Protein AF-A0A2V5P2U4-F1 (afdb_monomer_lite)

Structure (mmCIF, N/CA/C/O backbone):
data_AF-A0A2V5P2U4-F1
#
_entry.id   AF-A0A2V5P2U4-F1
#
loop_
_atom_site.group_PDB
_atom_site.id
_atom_site.type_symbol
_atom_site.label_atom_id
_atom_site.label_alt_id
_atom_site.label_comp_id
_atom_site.label_asym_id
_atom_site.label_entity_id
_atom_site.label_seq_id
_atom_site.pdbx_PDB_ins_code
_atom_site.Cartn_x
_atom_site.Cartn_y
_atom_site.Cartn_z
_atom_site.occupancy
_atom_site.B_iso_or_equiv
_atom_site.auth_seq_id
_atom_site.auth_comp_id
_atom_site.auth_asym_id
_atom_site.auth_atom_id
_atom_site.pdbx_PDB_model_num
ATOM 1 N N . MET A 1 1 ? -14.814 0.689 -8.089 1.00 57.50 1 MET A N 1
ATOM 2 C CA . MET A 1 1 ? -13.906 0.628 -6.920 1.00 57.50 1 MET A CA 1
ATOM 3 C C . MET A 1 1 ? -14.069 1.756 -5.898 1.00 57.50 1 MET A C 1
ATOM 5 O O . MET A 1 1 ? -13.707 1.542 -4.751 1.00 57.50 1 MET A O 1
ATOM 9 N N . LEU A 1 2 ? -14.673 2.901 -6.256 1.00 59.19 2 LEU A N 1
ATOM 10 C CA . LEU A 1 2 ? -15.010 3.985 -5.311 1.00 59.19 2 LEU A CA 1
ATOM 11 C C . LEU A 1 2 ? -15.763 3.524 -4.048 1.00 59.19 2 LEU A C 1
ATOM 13 O O . LEU A 1 2 ? -15.646 4.162 -3.010 1.00 59.19 2 LEU A O 1
ATOM 17 N N . HIS A 1 3 ? -16.524 2.426 -4.118 1.00 73.00 3 HIS A N 1
ATOM 18 C CA . HIS A 1 3 ? -17.201 1.869 -2.945 1.00 73.00 3 HIS A CA 1
ATOM 19 C C . HIS A 1 3 ? -16.243 1.209 -1.945 1.00 73.00 3 HIS A C 1
ATOM 21 O O . HIS A 1 3 ? -16.436 1.372 -0.746 1.00 73.00 3 HIS A O 1
ATOM 27 N N . LEU A 1 4 ? -15.203 0.506 -2.411 1.00 81.88 4 LEU A N 1
ATOM 28 C CA . LEU A 1 4 ? -14.283 -0.207 -1.522 1.00 81.88 4 LEU A CA 1
ATOM 29 C C . LEU A 1 4 ? -13.311 0.763 -0.846 1.00 81.88 4 LEU A C 1
ATOM 31 O O . LEU A 1 4 ? -13.172 0.707 0.367 1.00 81.88 4 LEU A O 1
ATOM 35 N N . SER A 1 5 ? -12.747 1.727 -1.581 1.00 82.69 5 SER A N 1
ATOM 36 C CA . SER A 1 5 ? -11.882 2.762 -0.989 1.00 82.69 5 SER A CA 1
ATOM 37 C C . SER A 1 5 ? -12.606 3.667 0.017 1.00 82.69 5 SER A C 1
ATOM 39 O O . SER A 1 5 ? -11.983 4.264 0.885 1.00 82.69 5 SER A O 1
ATOM 41 N N . ARG A 1 6 ? -13.938 3.776 -0.070 1.00 85.75 6 ARG A N 1
ATOM 42 C CA . ARG A 1 6 ? -14.760 4.527 0.896 1.00 85.75 6 ARG A CA 1
ATOM 43 C C . ARG A 1 6 ? -15.310 3.670 2.033 1.00 85.75 6 ARG A C 1
ATOM 45 O O . ARG A 1 6 ? -15.830 4.236 2.996 1.00 85.75 6 ARG A O 1
ATOM 52 N N . SER A 1 7 ? -15.223 2.347 1.911 1.00 91.25 7 SER A N 1
ATOM 53 C CA . SER A 1 7 ? -15.756 1.406 2.891 1.00 91.25 7 SER A CA 1
ATOM 54 C C . SER A 1 7 ? -15.015 1.511 4.222 1.00 91.25 7 SER A C 1
ATOM 56 O O . SER A 1 7 ? -13.823 1.818 4.261 1.00 91.25 7 SER A O 1
ATOM 58 N N . GLN A 1 8 ? -15.722 1.234 5.317 1.00 94.38 8 GLN A N 1
ATOM 59 C CA . GLN A 1 8 ? -15.115 1.269 6.645 1.00 94.38 8 GLN A CA 1
ATOM 60 C C . GLN A 1 8 ? -14.018 0.207 6.789 1.00 94.38 8 GLN A C 1
ATOM 62 O O . GLN A 1 8 ? -12.958 0.502 7.323 1.00 94.38 8 GLN A O 1
ATOM 67 N N . ILE A 1 9 ? -14.228 -0.980 6.210 1.00 92.44 9 ILE A N 1
ATOM 68 C CA . ILE A 1 9 ? -13.247 -2.071 6.240 1.00 92.44 9 ILE A CA 1
ATOM 69 C C . ILE A 1 9 ? -11.910 -1.674 5.607 1.00 92.44 9 ILE A C 1
ATOM 71 O O . ILE A 1 9 ? -10.859 -1.970 6.168 1.00 92.44 9 ILE A O 1
ATOM 75 N N . PHE A 1 10 ? -11.930 -0.960 4.476 1.00 91.88 10 PHE A N 1
ATOM 76 C CA . PHE A 1 10 ? -10.693 -0.479 3.868 1.00 91.88 10 PHE A CA 1
ATOM 77 C C . PHE A 1 10 ? -10.024 0.587 4.734 1.00 91.88 10 PHE A C 1
ATOM 79 O O . PHE A 1 10 ? -8.829 0.491 4.967 1.00 91.88 10 PHE A O 1
ATOM 86 N N . LYS A 1 11 ? -10.780 1.562 5.249 1.00 93.62 11 LYS A N 1
ATOM 87 C CA . LYS A 1 11 ? -10.232 2.636 6.095 1.00 93.62 11 LYS A CA 1
ATOM 88 C C . LYS A 1 11 ? -9.614 2.110 7.388 1.00 93.62 11 LYS A C 1
ATOM 90 O O . LYS A 1 11 ? -8.576 2.596 7.822 1.00 93.62 11 LYS A O 1
ATOM 95 N N . ASP A 1 12 ? -10.247 1.116 8.005 1.00 96.62 12 ASP A N 1
ATOM 96 C CA . ASP A 1 12 ? -9.715 0.483 9.209 1.00 96.62 12 ASP A CA 1
ATOM 97 C C . ASP A 1 12 ? -8.418 -0.270 8.902 1.00 96.62 12 ASP A C 1
ATOM 99 O O . ASP A 1 12 ? -7.459 -0.169 9.666 1.00 96.62 12 ASP A O 1
ATOM 103 N N . TYR A 1 13 ? -8.362 -0.968 7.764 1.00 94.88 13 TYR A N 1
ATOM 104 C CA . TYR A 1 13 ? -7.155 -1.661 7.321 1.00 94.88 13 TYR A CA 1
ATOM 105 C C . TYR A 1 13 ? -6.034 -0.693 6.921 1.00 94.88 13 TYR A C 1
ATOM 107 O O . TYR A 1 13 ? -4.892 -0.889 7.320 1.00 94.88 13 TYR A O 1
ATOM 115 N N . GLU A 1 14 ? -6.352 0.375 6.186 1.00 93.94 14 GLU A N 1
ATOM 116 C CA . GLU A 1 14 ? -5.427 1.457 5.831 1.00 93.94 14 GLU A CA 1
ATOM 117 C C . GLU A 1 14 ? -4.810 2.077 7.086 1.00 93.94 14 GLU A C 1
ATOM 119 O O . GLU A 1 14 ? -3.587 2.215 7.160 1.00 93.94 14 GLU A O 1
ATOM 124 N N . ARG A 1 15 ? -5.632 2.389 8.097 1.00 93.38 15 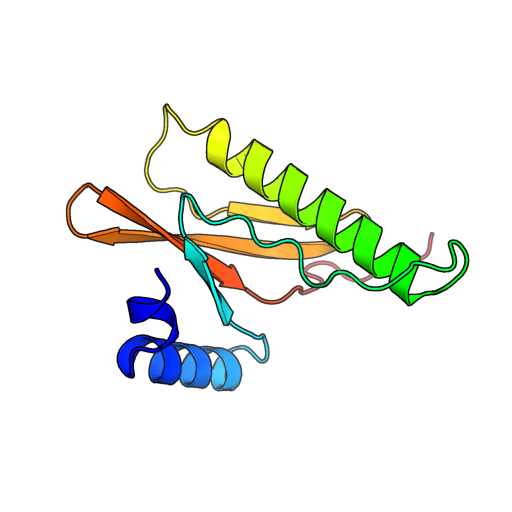ARG A N 1
ATOM 125 C CA . ARG A 1 15 ? -5.158 2.907 9.384 1.00 93.38 15 ARG A CA 1
ATOM 126 C C . ARG A 1 15 ? -4.253 1.902 10.089 1.00 93.38 15 ARG A C 1
ATOM 128 O O . ARG A 1 15 ? -3.131 2.255 10.429 1.00 93.38 15 ARG A O 1
ATOM 135 N N . ALA A 1 16 ? -4.704 0.659 10.264 1.00 96.94 16 ALA A N 1
ATOM 136 C CA . ALA A 1 16 ? -3.930 -0.369 10.960 1.00 96.94 16 ALA A CA 1
ATOM 137 C C . ALA A 1 16 ? -2.587 -0.654 10.267 1.00 96.94 16 ALA A C 1
ATOM 139 O O . ALA A 1 16 ? -1.556 -0.765 10.925 1.00 96.94 16 ALA A O 1
ATOM 140 N N . PHE A 1 17 ? -2.582 -0.725 8.934 1.00 93.81 17 PHE A N 1
ATOM 141 C CA . PHE A 1 17 ? -1.363 -0.880 8.148 1.00 93.81 17 PHE A CA 1
ATOM 142 C C . PHE A 1 17 ? -0.434 0.323 8.326 1.00 93.81 17 PHE A C 1
ATOM 144 O O .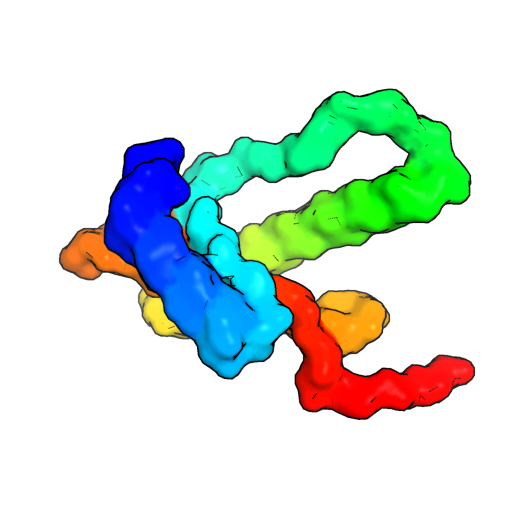 PHE A 1 17 ? 0.753 0.143 8.581 1.00 93.81 17 PHE A O 1
ATOM 151 N N . SER A 1 18 ? -0.968 1.542 8.232 1.00 91.38 18 SER A N 1
ATOM 152 C CA . SER A 1 18 ? -0.170 2.765 8.361 1.00 91.38 18 SER A CA 1
ATOM 153 C C . SER A 1 18 ? 0.439 2.902 9.755 1.00 91.38 18 SER A C 1
ATOM 155 O O . SER A 1 18 ? 1.607 3.259 9.875 1.00 91.38 18 SER A O 1
ATOM 157 N N . GLU A 1 19 ? -0.313 2.567 10.802 1.00 95.12 19 GLU A N 1
ATOM 158 C CA . GLU A 1 19 ? 0.167 2.565 12.187 1.00 95.12 19 GLU A CA 1
ATOM 159 C C . GLU A 1 19 ? 1.239 1.492 12.427 1.00 95.12 19 GLU A C 1
ATOM 161 O O . GLU A 1 19 ? 2.217 1.751 13.126 1.00 95.12 19 GLU A O 1
ATOM 166 N N . ALA A 1 20 ? 1.092 0.304 11.833 1.00 95.12 20 ALA A N 1
ATOM 167 C CA . ALA A 1 20 ? 2.023 -0.806 12.033 1.00 95.12 20 ALA A CA 1
ATOM 168 C C . ALA A 1 20 ? 3.305 -0.700 11.188 1.00 95.12 20 ALA A C 1
ATOM 170 O O . ALA A 1 20 ? 4.381 -1.079 11.646 1.00 95.12 20 ALA A O 1
ATOM 171 N N . VAL A 1 21 ? 3.192 -0.228 9.945 1.00 90.94 21 VAL A N 1
ATOM 172 C CA . VAL A 1 21 ? 4.276 -0.248 8.945 1.00 90.94 21 VAL A CA 1
ATOM 173 C C . VAL A 1 21 ? 4.904 1.136 8.758 1.00 90.94 21 VAL A C 1
ATOM 175 O O . VAL A 1 21 ? 6.033 1.241 8.284 1.00 90.94 21 VAL A O 1
ATOM 178 N N . GLY A 1 22 ? 4.201 2.211 9.127 1.00 88.25 22 GLY A N 1
ATOM 179 C CA . GLY A 1 22 ? 4.652 3.587 8.903 1.00 88.25 22 GLY A CA 1
ATOM 180 C C . GLY A 1 22 ? 4.592 4.024 7.436 1.00 88.25 22 GLY A C 1
ATOM 181 O O . GLY A 1 22 ? 5.190 5.034 7.071 1.00 88.25 22 GLY A O 1
ATOM 182 N N . LEU A 1 23 ? 3.891 3.268 6.585 1.00 87.44 23 LEU A N 1
ATOM 183 C CA . LEU A 1 23 ? 3.720 3.553 5.162 1.00 87.44 23 LEU A CA 1
ATOM 184 C C . LEU A 1 23 ? 2.233 3.709 4.831 1.00 87.44 23 LEU A C 1
ATOM 186 O O . LEU A 1 23 ? 1.422 2.955 5.365 1.00 87.44 23 LEU A O 1
ATOM 190 N N . PRO A 1 24 ? 1.863 4.623 3.917 1.00 85.50 24 PRO A N 1
ATOM 191 C CA . PRO A 1 24 ? 0.490 4.709 3.437 1.00 85.50 24 PRO A CA 1
ATOM 192 C C . PRO A 1 24 ? 0.093 3.435 2.682 1.00 85.50 24 PRO A C 1
ATOM 194 O O . PRO A 1 24 ? 0.942 2.737 2.120 1.00 85.50 24 PRO A O 1
ATOM 197 N N . LEU A 1 25 ? -1.208 3.167 2.620 1.00 88.25 25 LEU A N 1
ATOM 198 C CA . LEU A 1 25 ? -1.772 2.068 1.848 1.00 88.25 25 LEU A CA 1
ATOM 199 C C . LEU A 1 25 ? -2.895 2.588 0.959 1.00 88.25 25 LEU A C 1
ATOM 201 O O . LEU A 1 25 ? -3.867 3.149 1.444 1.00 88.25 25 LEU A O 1
ATOM 205 N N . ASN A 1 26 ? -2.788 2.350 -0.340 1.00 86.88 26 ASN A N 1
ATOM 206 C CA . ASN A 1 26 ? -3.803 2.732 -1.309 1.00 86.88 26 ASN A CA 1
ATOM 207 C C . ASN A 1 26 ? -4.491 1.499 -1.887 1.00 86.88 26 ASN A C 1
ATOM 209 O O . ASN A 1 26 ? -3.934 0.404 -1.892 1.00 86.88 26 ASN A O 1
ATOM 213 N N . ILE A 1 27 ? -5.697 1.685 -2.423 1.00 85.38 27 ILE A N 1
ATOM 214 C CA . ILE A 1 27 ? -6.396 0.654 -3.189 1.00 85.38 27 ILE A CA 1
ATOM 215 C C . ILE A 1 27 ? -6.778 1.184 -4.572 1.00 85.38 27 ILE A C 1
ATOM 217 O O . ILE A 1 27 ? -7.437 2.219 -4.697 1.00 85.38 27 ILE A O 1
ATOM 221 N N . ARG A 1 28 ? -6.353 0.475 -5.622 1.00 79.00 28 ARG A N 1
ATOM 222 C CA . ARG A 1 28 ? -6.539 0.862 -7.028 1.00 79.00 28 ARG A CA 1
ATOM 223 C C . ARG A 1 28 ? -7.289 -0.208 -7.801 1.00 79.00 28 ARG A C 1
ATOM 225 O O . ARG A 1 28 ? -6.990 -1.393 -7.677 1.00 79.00 28 ARG A O 1
ATOM 232 N N . ALA A 1 29 ? -8.252 0.195 -8.632 1.00 74.94 29 ALA A N 1
ATOM 233 C CA . ALA A 1 29 ? -9.053 -0.768 -9.373 1.00 74.94 29 ALA A CA 1
ATOM 234 C C . ALA A 1 29 ? -8.201 -1.388 -10.462 1.00 74.94 29 ALA A C 1
ATOM 236 O O . ALA A 1 29 ? -7.401 -0.691 -11.083 1.00 74.94 29 ALA A O 1
ATOM 237 N N . HIS A 1 30 ? -8.467 -2.656 -10.761 1.00 67.81 30 HIS A N 1
ATOM 238 C CA . HIS A 1 30 ? -7.859 -3.335 -11.902 1.00 67.81 30 HIS A CA 1
ATOM 239 C C . HIS A 1 30 ? -7.990 -2.516 -13.206 1.00 67.81 30 HIS A C 1
ATOM 241 O O . HIS A 1 30 ? -7.102 -2.539 -14.047 1.00 67.81 30 HIS A O 1
ATOM 247 N N . ASN A 1 31 ? -9.073 -1.741 -13.354 1.00 58.34 31 ASN A N 1
ATOM 248 C CA . ASN A 1 31 ? -9.366 -0.931 -14.538 1.00 58.34 31 ASN A CA 1
ATOM 249 C C . ASN A 1 31 ? -9.310 0.597 -14.327 1.00 58.34 31 ASN A C 1
ATOM 251 O O . ASN A 1 31 ? -9.662 1.334 -15.246 1.00 58.34 31 ASN A O 1
ATOM 255 N N . SER A 1 32 ? -8.924 1.107 -13.150 1.00 53.03 32 SER A N 1
ATOM 256 C CA . SER A 1 32 ? -8.988 2.552 -12.881 1.00 53.03 32 SER A CA 1
ATOM 257 C C . SER A 1 32 ? -7.628 3.219 -13.047 1.00 53.03 32 SER A C 1
ATOM 259 O O . SER A 1 32 ? -6.752 3.102 -12.190 1.00 53.03 32 SER A O 1
ATOM 261 N N . TRP A 1 33 ? -7.493 3.983 -14.126 1.00 40.31 33 TRP A N 1
ATOM 262 C CA . TRP A 1 33 ? -6.500 5.040 -14.260 1.00 40.31 33 TRP A CA 1
ATOM 263 C C . TRP A 1 33 ? -7.098 6.339 -13.709 1.00 40.31 33 TRP A C 1
ATOM 265 O O . TRP A 1 33 ? -8.158 6.772 -14.156 1.00 40.31 33 TRP A O 1
ATOM 275 N N . SER A 1 34 ? -6.415 6.976 -12.762 1.00 41.16 34 SER A N 1
ATOM 276 C CA . SER A 1 34 ? -6.556 8.414 -12.542 1.00 41.16 34 SER A CA 1
ATOM 277 C C . SER A 1 34 ? -5.144 8.980 -12.459 1.00 41.16 34 SER A C 1
ATOM 279 O O . SER A 1 34 ? -4.424 8.649 -11.514 1.00 41.16 34 SER A O 1
ATOM 281 N N . PRO A 1 35 ? -4.690 9.764 -13.448 1.00 41.53 35 PRO A N 1
ATOM 282 C CA . PRO A 1 35 ? -3.468 10.518 -13.287 1.00 41.53 35 PRO A CA 1
ATOM 283 C C . PRO A 1 35 ? -3.807 11.610 -12.273 1.00 41.53 35 PRO A C 1
ATOM 285 O O . PRO A 1 35 ? -4.732 12.400 -12.482 1.00 41.53 35 PRO A O 1
ATOM 288 N N . ALA A 1 36 ? -3.127 11.607 -11.131 1.00 36.19 36 ALA A N 1
ATOM 289 C CA . ALA A 1 36 ? -3.311 12.656 -10.147 1.00 36.19 36 ALA A CA 1
ATOM 290 C C . ALA A 1 36 ? -3.026 14.017 -10.809 1.00 36.19 36 ALA A C 1
ATOM 292 O O . ALA A 1 36 ? -1.901 14.312 -11.195 1.00 36.19 36 ALA A O 1
ATOM 293 N N . HIS A 1 37 ? -4.105 14.791 -10.921 1.00 38.03 37 HIS A N 1
ATOM 294 C CA . HIS A 1 37 ? -4.201 16.238 -11.071 1.00 38.03 37 HIS A CA 1
ATOM 295 C C . HIS A 1 37 ? -3.648 16.899 -12.344 1.00 38.03 37 HIS A C 1
ATOM 297 O O . HIS A 1 37 ? -2.458 17.121 -12.532 1.00 38.03 37 HIS A O 1
ATOM 303 N N . HIS A 1 38 ? -4.603 17.364 -13.158 1.00 43.16 38 HIS A N 1
ATOM 304 C CA . HIS A 1 38 ? -4.443 18.519 -14.032 1.00 43.16 38 HIS A CA 1
ATOM 305 C C . HIS A 1 38 ? -4.003 19.743 -13.219 1.00 43.16 38 HIS A C 1
ATOM 307 O O . HIS A 1 38 ? -4.756 20.257 -12.394 1.00 43.16 38 HIS A O 1
ATOM 313 N N . GLY A 1 39 ? -2.807 20.237 -13.511 1.00 38.44 39 GLY A N 1
ATOM 314 C CA . GLY A 1 39 ? -2.319 21.538 -13.079 1.00 38.44 39 GLY A CA 1
ATOM 315 C C . GLY A 1 39 ? -1.115 21.903 -13.933 1.00 38.44 39 GLY A C 1
ATOM 316 O O . GLY A 1 39 ? -0.122 21.185 -13.920 1.00 38.44 39 GLY A O 1
ATOM 317 N N . LYS A 1 40 ? -1.261 22.967 -14.728 1.00 45.44 40 LYS A N 1
ATOM 318 C CA . LYS A 1 40 ? -0.276 23.529 -15.667 1.00 45.44 40 LYS A CA 1
ATOM 319 C C . LYS A 1 40 ? 1.153 23.396 -15.127 1.00 45.44 40 LYS A C 1
ATOM 321 O O . LYS A 1 40 ? 1.471 23.955 -14.082 1.00 45.44 40 LYS A O 1
ATOM 326 N N . THR A 1 41 ? 1.974 22.628 -15.829 1.00 48.22 41 THR A N 1
ATOM 327 C CA . THR A 1 41 ? 3.325 22.290 -15.397 1.00 48.22 41 THR A CA 1
ATOM 328 C C . THR A 1 41 ? 4.298 23.297 -15.989 1.00 48.22 41 THR A C 1
ATOM 330 O O . THR A 1 41 ? 4.468 23.365 -17.200 1.00 48.22 41 THR A O 1
ATOM 333 N N . ASP A 1 42 ? 4.872 24.118 -15.119 1.00 49.16 42 ASP A N 1
ATOM 334 C CA . ASP A 1 42 ? 6.136 24.792 -15.383 1.00 49.16 42 ASP A CA 1
ATOM 335 C C . ASP A 1 42 ? 7.216 23.699 -15.358 1.00 49.16 42 ASP A C 1
ATOM 337 O O . ASP A 1 42 ? 7.387 23.031 -14.327 1.00 49.16 42 ASP A O 1
ATOM 341 N N . ASP A 1 43 ? 7.830 23.427 -16.513 1.00 56.12 43 ASP A N 1
ATOM 342 C CA . ASP A 1 43 ? 8.615 22.209 -16.790 1.00 56.12 43 ASP A CA 1
ATOM 343 C C . ASP A 1 43 ? 9.853 22.049 -15.881 1.00 56.12 43 ASP A C 1
ATOM 345 O O . ASP A 1 43 ? 10.340 20.932 -15.698 1.00 56.12 43 ASP A O 1
ATOM 349 N N . ASP A 1 44 ? 10.295 23.129 -15.229 1.00 57.94 44 ASP A N 1
ATOM 350 C CA . ASP A 1 44 ? 11.450 23.151 -14.320 1.00 57.94 44 ASP A CA 1
ATOM 351 C C . ASP A 1 44 ? 11.081 23.028 -12.830 1.00 57.94 44 ASP A C 1
ATOM 353 O O . ASP A 1 44 ? 11.950 23.025 -11.951 1.00 57.94 44 ASP A O 1
ATOM 357 N N . SER A 1 45 ? 9.794 22.910 -12.497 1.00 67.94 45 SER A N 1
ATOM 358 C CA . SER A 1 45 ? 9.381 22.775 -11.099 1.00 67.94 45 SER A CA 1
ATOM 359 C C . SER A 1 45 ? 9.639 21.363 -10.558 1.00 67.94 45 SER A C 1
ATOM 361 O O . SER A 1 45 ? 9.428 20.350 -11.225 1.00 67.94 45 SER A O 1
ATOM 363 N N . PHE A 1 46 ? 10.014 21.258 -9.281 1.00 60.19 46 PHE A N 1
ATOM 364 C CA . PHE A 1 46 ? 10.123 19.963 -8.592 1.00 60.19 46 PHE A CA 1
ATOM 365 C C . PHE A 1 46 ? 8.823 19.136 -8.691 1.00 60.19 46 PHE A C 1
ATOM 367 O O . PHE A 1 46 ? 8.861 17.913 -8.823 1.00 60.19 46 PHE A O 1
ATOM 374 N N . ALA A 1 47 ? 7.669 19.811 -8.709 1.00 54.56 47 ALA A N 1
ATOM 375 C CA . ALA A 1 47 ? 6.363 19.191 -8.914 1.00 54.56 47 ALA A CA 1
ATOM 376 C C . ALA A 1 47 ? 6.213 18.555 -10.309 1.00 54.56 47 ALA A C 1
ATOM 378 O O . ALA A 1 47 ? 5.650 17.467 -10.410 1.00 54.56 47 ALA A O 1
ATOM 379 N N . ALA A 1 48 ? 6.754 19.177 -11.364 1.00 63.34 48 ALA A N 1
ATOM 380 C CA . ALA A 1 48 ? 6.791 18.628 -12.723 1.00 63.34 48 ALA A CA 1
ATOM 381 C C . ALA A 1 48 ? 7.580 17.320 -12.792 1.00 63.34 48 ALA A C 1
ATOM 383 O O . ALA A 1 48 ? 7.120 16.312 -13.335 1.00 63.34 48 ALA A O 1
ATOM 384 N N . ILE A 1 49 ? 8.768 17.330 -12.184 1.00 66.94 49 ILE A N 1
ATOM 385 C CA . ILE A 1 49 ? 9.663 16.175 -12.122 1.00 66.94 49 ILE A CA 1
ATOM 386 C C . ILE A 1 49 ? 8.982 15.032 -11.362 1.00 66.94 49 ILE A C 1
ATOM 388 O O . ILE A 1 49 ? 8.980 13.892 -11.835 1.00 66.94 49 ILE A O 1
ATOM 392 N N . LEU A 1 50 ? 8.346 15.340 -10.227 1.00 64.50 50 LEU A N 1
ATOM 393 C CA . LEU A 1 50 ? 7.612 14.365 -9.425 1.00 64.50 50 LEU A CA 1
ATOM 394 C C . LEU A 1 50 ? 6.375 13.823 -10.159 1.00 64.50 50 LEU A C 1
ATOM 396 O O . LEU A 1 50 ? 6.112 12.624 -10.116 1.00 64.50 50 LEU A O 1
ATOM 400 N N . ALA A 1 51 ? 5.639 14.664 -10.886 1.00 64.38 51 ALA A N 1
ATOM 401 C CA . ALA A 1 51 ? 4.494 14.238 -11.688 1.00 64.38 51 ALA A CA 1
ATOM 402 C C . ALA A 1 51 ? 4.917 13.291 -12.823 1.00 64.38 51 ALA A C 1
ATOM 404 O O . ALA A 1 51 ? 4.307 12.235 -13.010 1.00 64.38 51 ALA A O 1
ATOM 405 N N . ARG A 1 52 ? 6.007 13.612 -13.532 1.00 64.94 52 ARG A N 1
ATOM 406 C CA . ARG A 1 52 ? 6.574 12.743 -14.573 1.00 64.94 52 ARG A CA 1
ATOM 407 C C . ARG A 1 52 ? 7.075 11.422 -13.992 1.00 64.94 52 ARG A C 1
ATOM 409 O O . ARG A 1 52 ? 6.877 10.371 -14.602 1.00 64.94 52 ARG A O 1
ATOM 416 N N . PHE A 1 53 ? 7.669 11.458 -12.798 1.00 66.75 53 PHE A N 1
ATOM 417 C CA . PHE A 1 53 ? 8.043 10.254 -12.060 1.00 66.75 53 PHE A CA 1
ATOM 418 C C . PHE A 1 53 ? 6.823 9.397 -11.716 1.00 66.75 53 PHE A C 1
ATOM 420 O O . PHE A 1 53 ? 6.808 8.213 -12.041 1.00 66.75 53 PHE A O 1
ATOM 427 N N . ASN A 1 54 ? 5.771 9.997 -11.159 1.00 64.38 54 ASN A N 1
ATOM 428 C CA . ASN A 1 54 ? 4.524 9.308 -10.824 1.00 64.38 54 ASN A CA 1
ATOM 429 C C . ASN A 1 54 ? 3.857 8.688 -12.062 1.00 64.38 54 ASN A C 1
ATOM 431 O O . ASN A 1 54 ? 3.316 7.583 -11.998 1.00 64.38 54 ASN A O 1
ATOM 435 N N . GLN A 1 55 ? 3.931 9.358 -13.213 1.00 63.53 55 GLN A N 1
ATOM 436 C CA . GLN A 1 55 ? 3.412 8.838 -14.476 1.00 63.53 55 GLN A CA 1
ATOM 437 C C . GLN A 1 55 ? 4.232 7.643 -14.988 1.00 63.53 55 GLN A C 1
ATOM 439 O O . GLN A 1 55 ? 3.656 6.626 -15.383 1.00 63.53 55 GLN A O 1
ATOM 444 N N . ALA A 1 56 ? 5.565 7.731 -14.948 1.00 64.06 56 ALA A N 1
ATOM 445 C CA . ALA A 1 56 ? 6.456 6.629 -15.313 1.00 64.06 56 ALA A CA 1
ATOM 446 C C . ALA A 1 56 ? 6.293 5.426 -14.364 1.00 64.06 56 ALA A C 1
ATOM 448 O O . ALA A 1 56 ? 6.235 4.280 -14.815 1.00 64.06 56 ALA A O 1
ATOM 449 N N . ARG A 1 57 ? 6.124 5.695 -13.063 1.00 64.81 57 ARG A N 1
ATOM 450 C CA . ARG A 1 57 ? 5.798 4.722 -12.014 1.00 64.81 57 ARG A CA 1
ATOM 451 C C . ARG A 1 57 ? 4.504 3.980 -12.333 1.00 64.81 57 ARG A C 1
ATOM 453 O O . ARG A 1 57 ? 4.504 2.756 -12.451 1.00 64.81 57 ARG A O 1
ATOM 460 N N . ALA A 1 58 ? 3.418 4.717 -12.571 1.00 63.44 58 ALA A N 1
ATOM 461 C CA . ALA A 1 58 ? 2.125 4.138 -12.926 1.00 63.44 58 ALA A CA 1
ATOM 462 C C . ALA A 1 58 ? 2.189 3.311 -14.222 1.00 63.44 58 ALA A C 1
ATOM 464 O O . ALA A 1 58 ? 1.538 2.272 -14.322 1.00 63.44 58 ALA A O 1
ATOM 465 N N . ALA A 1 59 ? 2.977 3.735 -15.214 1.00 62.88 59 ALA A N 1
ATOM 466 C CA . ALA A 1 59 ? 3.154 2.993 -16.460 1.00 62.88 59 ALA A CA 1
ATOM 467 C C . ALA A 1 59 ? 3.929 1.678 -16.269 1.00 62.88 59 ALA A C 1
ATOM 469 O O . ALA A 1 59 ? 3.518 0.649 -16.799 1.00 62.88 59 ALA A O 1
ATOM 470 N N . CYS A 1 60 ? 5.010 1.689 -15.490 1.00 60.84 60 CYS A N 1
ATOM 471 C CA . CYS A 1 60 ? 5.818 0.501 -15.214 1.00 60.84 60 CYS A CA 1
ATOM 472 C C . CYS A 1 60 ? 5.087 -0.507 -14.317 1.00 60.84 60 CYS A C 1
ATOM 474 O O . CYS A 1 60 ? 5.161 -1.713 -14.553 1.00 60.84 60 CYS A O 1
ATOM 476 N N . LEU A 1 61 ? 4.339 -0.029 -13.317 1.00 62.25 61 LEU A N 1
ATOM 477 C CA . LEU A 1 61 ? 3.510 -0.900 -12.488 1.00 62.25 61 LEU A CA 1
ATOM 478 C C . LEU A 1 61 ? 2.451 -1.610 -13.345 1.00 62.25 61 LEU A C 1
ATOM 480 O O . LEU A 1 61 ? 2.284 -2.819 -13.221 1.00 62.25 61 LEU A O 1
ATOM 484 N N . ARG A 1 62 ? 1.835 -0.892 -14.299 1.00 60.59 62 ARG A N 1
ATOM 485 C CA . ARG A 1 62 ? 0.917 -1.487 -15.284 1.00 60.59 62 ARG A CA 1
ATOM 486 C C . ARG A 1 62 ? 1.579 -2.507 -16.191 1.00 60.59 62 ARG A C 1
ATOM 488 O O . ARG A 1 62 ? 1.039 -3.586 -16.356 1.00 60.59 62 ARG A O 1
ATOM 495 N N . ALA A 1 63 ? 2.743 -2.199 -16.759 1.00 59.59 63 ALA A N 1
ATOM 496 C CA . ALA A 1 63 ? 3.450 -3.154 -17.610 1.00 59.59 63 ALA A CA 1
ATOM 497 C C . ALA A 1 63 ? 3.747 -4.461 -16.855 1.00 59.59 63 ALA A C 1
ATOM 499 O O . ALA A 1 63 ? 3.665 -5.543 -17.425 1.00 59.59 63 ALA A O 1
ATOM 500 N N . GLN A 1 64 ? 4.018 -4.378 -15.551 1.00 54.72 64 GLN A N 1
ATOM 501 C CA . GLN A 1 64 ? 4.189 -5.559 -14.716 1.00 54.72 64 GLN A CA 1
ATOM 502 C C . GLN A 1 64 ? 2.852 -6.278 -14.470 1.00 54.72 64 GLN A C 1
ATOM 504 O O . GLN A 1 64 ? 2.789 -7.497 -14.617 1.00 54.72 64 GLN A O 1
ATOM 509 N N . THR A 1 65 ? 1.763 -5.574 -14.158 1.00 54.75 65 THR A N 1
ATOM 510 C CA . THR A 1 65 ? 0.459 -6.218 -13.927 1.00 54.75 65 THR A CA 1
ATOM 511 C C . THR A 1 65 ? -0.175 -6.784 -15.209 1.00 54.75 65 THR A C 1
ATOM 513 O O . THR A 1 65 ? -0.667 -7.907 -15.174 1.00 54.75 65 THR A O 1
ATOM 516 N N . ASP A 1 66 ? -0.087 -6.089 -16.348 1.00 54.56 66 ASP A N 1
ATOM 517 C CA . ASP A 1 66 ? -0.728 -6.436 -17.634 1.00 54.56 66 ASP A CA 1
ATOM 518 C C . ASP A 1 66 ? -0.070 -7.626 -18.348 1.00 54.56 66 ASP A C 1
ATOM 520 O O . ASP A 1 66 ? -0.750 -8.400 -19.023 1.00 54.56 66 ASP A O 1
ATOM 524 N N . VAL A 1 67 ? 1.241 -7.826 -18.168 1.00 49.50 67 VAL A N 1
ATOM 525 C CA . VAL A 1 67 ? 1.960 -9.011 -18.683 1.00 49.50 67 VAL A CA 1
ATOM 526 C C . VAL A 1 67 ? 1.468 -10.308 -18.011 1.00 49.50 67 VAL A C 1
ATOM 528 O O . VAL A 1 67 ? 1.726 -11.408 -18.488 1.00 49.50 67 VAL A O 1
ATOM 531 N N . SER A 1 68 ? 0.673 -10.206 -16.944 1.00 45.78 68 SER A N 1
ATOM 532 C CA . SER A 1 68 ? 0.203 -11.334 -16.131 1.00 45.78 68 SER A CA 1
ATOM 533 C C . SER A 1 68 ? -1.143 -11.897 -16.593 1.00 45.78 68 SER A C 1
ATOM 535 O O . SER A 1 68 ? -1.978 -12.254 -15.766 1.00 45.78 68 SER A O 1
ATOM 537 N N . LYS A 1 69 ? -1.363 -12.024 -17.907 1.00 50.03 69 LYS A N 1
ATOM 538 C CA . LYS A 1 69 ? -2.467 -12.864 -18.410 1.00 50.03 69 LYS A CA 1
ATOM 539 C C . LYS A 1 69 ? -2.261 -14.354 -18.103 1.00 50.03 69 LYS A C 1
ATOM 541 O O . LYS A 1 69 ? -3.226 -15.103 -18.166 1.00 50.03 69 LYS A O 1
ATOM 546 N N . GLU A 1 70 ? -1.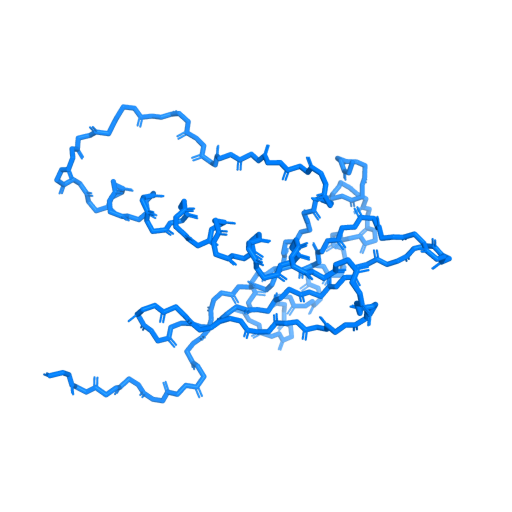046 -14.770 -17.731 1.00 44.53 70 GLU A N 1
ATOM 547 C CA . GLU A 1 70 ? -0.707 -16.188 -17.537 1.00 44.53 70 GLU A CA 1
ATOM 548 C C . GLU A 1 70 ? -0.303 -16.614 -16.121 1.00 44.53 70 GLU A C 1
ATOM 550 O O . GLU A 1 70 ? -0.099 -17.804 -15.907 1.00 44.53 70 GLU A O 1
ATOM 555 N N . LEU A 1 71 ? -0.239 -15.731 -15.119 1.00 44.16 71 LEU A N 1
ATOM 556 C CA . LEU A 1 71 ? 0.045 -16.206 -13.760 1.00 44.16 71 LEU A CA 1
ATOM 557 C C . LEU A 1 71 ? -0.697 -15.404 -12.698 1.00 44.16 71 LEU A C 1
ATOM 559 O O . LEU A 1 71 ? -0.313 -14.298 -12.314 1.00 44.16 71 LEU A O 1
ATOM 563 N N . ALA A 1 72 ? -1.780 -16.011 -12.225 1.00 49.66 72 ALA A N 1
ATOM 564 C CA . ALA A 1 72 ? -2.488 -15.614 -11.027 1.00 49.66 72 ALA A CA 1
ATOM 565 C C . ALA A 1 72 ? -1.522 -15.455 -9.834 1.00 49.66 72 ALA A C 1
ATOM 567 O O . ALA A 1 72 ? -0.568 -16.217 -9.674 1.00 49.66 72 ALA A O 1
ATOM 568 N N . SER A 1 73 ? -1.855 -14.521 -8.941 1.00 54.38 73 SER A N 1
ATOM 569 C CA . SER A 1 73 ? -1.500 -14.527 -7.509 1.00 54.38 73 SER A CA 1
ATOM 570 C C . SER A 1 73 ? -0.180 -13.935 -7.001 1.00 54.38 73 SER A C 1
ATOM 572 O O . SER A 1 73 ? -0.030 -13.865 -5.785 1.00 54.38 73 SER A O 1
ATOM 574 N N . THR A 1 74 ? 0.756 -13.442 -7.814 1.00 59.94 74 THR A N 1
ATOM 575 C CA . THR A 1 74 ? 2.017 -12.939 -7.224 1.00 59.94 74 THR A CA 1
ATOM 576 C C . THR A 1 74 ? 1.956 -11.463 -6.832 1.00 59.94 74 THR A C 1
ATOM 578 O O . THR A 1 74 ? 1.908 -10.584 -7.691 1.00 59.94 74 THR A O 1
ATOM 581 N N . THR A 1 75 ? 2.023 -11.194 -5.521 1.00 67.44 75 THR A N 1
ATOM 582 C CA . THR A 1 75 ? 2.476 -9.907 -4.965 1.00 67.44 75 THR A CA 1
ATOM 583 C C . THR A 1 75 ? 3.738 -9.463 -5.688 1.00 67.44 75 THR A C 1
ATOM 585 O O . THR A 1 75 ? 4.679 -10.249 -5.824 1.00 67.44 75 THR A O 1
ATOM 588 N N . ARG A 1 76 ? 3.771 -8.213 -6.150 1.00 71.62 76 ARG A N 1
ATOM 589 C CA . ARG A 1 76 ? 4.922 -7.681 -6.882 1.00 71.62 76 ARG A CA 1
ATOM 590 C C . ARG A 1 76 ? 5.486 -6.467 -6.189 1.00 71.62 76 ARG A C 1
ATOM 592 O O . ARG A 1 76 ? 4.754 -5.524 -5.921 1.00 71.62 76 ARG A O 1
ATOM 599 N N . THR A 1 77 ? 6.792 -6.488 -5.964 1.00 71.56 77 THR A N 1
ATOM 600 C CA . THR A 1 77 ? 7.547 -5.340 -5.471 1.00 71.56 77 THR A CA 1
ATOM 601 C C . THR A 1 77 ? 8.397 -4.796 -6.610 1.00 71.56 77 THR A C 1
ATOM 603 O O . THR A 1 77 ? 9.233 -5.516 -7.154 1.00 71.56 77 THR A O 1
ATOM 606 N N . ALA A 1 78 ? 8.179 -3.539 -6.982 1.00 68.62 78 ALA A N 1
ATOM 607 C CA . ALA A 1 78 ? 8.959 -2.847 -7.999 1.00 68.62 78 ALA A CA 1
ATOM 608 C C . ALA A 1 78 ? 9.921 -1.865 -7.326 1.00 68.62 78 ALA A C 1
ATOM 610 O O . ALA A 1 78 ? 9.506 -1.104 -6.455 1.00 68.62 78 ALA A O 1
ATOM 611 N N . THR A 1 79 ? 11.190 -1.866 -7.741 1.00 65.75 79 THR A N 1
ATOM 612 C CA . THR A 1 79 ? 12.186 -0.869 -7.318 1.00 65.75 79 THR A CA 1
ATOM 613 C C . THR A 1 79 ? 12.393 0.164 -8.426 1.00 65.75 79 THR A C 1
ATOM 615 O O . THR A 1 79 ? 12.683 -0.177 -9.572 1.00 65.75 79 THR A O 1
ATOM 618 N N . TRP A 1 80 ? 12.251 1.437 -8.076 1.00 67.00 80 TRP A N 1
ATOM 619 C CA . TRP A 1 80 ? 12.324 2.602 -8.950 1.00 67.00 80 TRP A CA 1
ATOM 620 C C . TRP A 1 80 ? 13.754 3.135 -9.090 1.00 67.00 80 TRP A C 1
ATOM 622 O O . TRP A 1 80 ? 14.638 2.809 -8.298 1.00 67.00 80 TRP A O 1
ATOM 632 N N . PHE A 1 81 ? 13.990 4.012 -10.076 1.00 58.41 81 PHE A N 1
ATOM 633 C CA . PHE A 1 81 ? 15.335 4.526 -10.396 1.00 58.41 81 PHE A CA 1
ATOM 634 C C . PHE A 1 81 ? 16.029 5.248 -9.227 1.00 58.41 81 PHE A C 1
ATOM 636 O O . PHE A 1 81 ? 17.253 5.376 -9.221 1.00 58.41 81 PHE A O 1
ATOM 643 N N . ALA A 1 82 ? 15.249 5.731 -8.257 1.00 65.19 82 ALA A N 1
ATOM 644 C CA . ALA A 1 82 ? 15.728 6.402 -7.053 1.00 65.19 82 ALA A CA 1
ATOM 645 C C . ALA A 1 82 ? 16.030 5.435 -5.886 1.00 65.19 82 ALA A C 1
ATOM 647 O O . ALA A 1 82 ? 16.333 5.888 -4.790 1.00 65.19 82 ALA A O 1
ATOM 648 N N . GLY A 1 83 ? 15.931 4.114 -6.089 1.00 67.69 83 GLY A N 1
ATOM 649 C CA . GLY A 1 83 ? 16.146 3.101 -5.043 1.00 67.69 83 GLY A CA 1
ATOM 650 C C . GLY A 1 83 ? 14.932 2.844 -4.140 1.00 67.69 83 GLY A C 1
ATOM 651 O O . GLY A 1 83 ? 14.973 1.962 -3.281 1.00 67.69 83 GLY A O 1
ATOM 652 N N . LEU A 1 84 ? 13.836 3.572 -4.356 1.00 74.56 84 LEU A N 1
ATOM 653 C CA . LEU A 1 84 ? 12.558 3.373 -3.678 1.00 74.56 84 LEU A CA 1
ATOM 654 C C . LEU A 1 84 ? 11.856 2.127 -4.203 1.00 74.56 84 LEU A C 1
ATOM 656 O O . LEU A 1 84 ? 11.870 1.871 -5.400 1.00 74.56 84 LEU A O 1
ATOM 660 N N . SER A 1 85 ? 11.226 1.367 -3.321 1.00 78.56 85 SER A N 1
ATOM 661 C CA . SER A 1 85 ? 10.460 0.174 -3.654 1.00 78.56 85 SER A CA 1
ATOM 662 C C . SER A 1 85 ? 9.016 0.323 -3.206 1.00 78.56 85 SER A C 1
ATOM 664 O O . SER A 1 85 ? 8.743 0.842 -2.129 1.00 78.56 85 SER A O 1
ATOM 666 N N . GLU A 1 86 ? 8.100 -0.156 -4.030 1.00 78.31 86 GLU A N 1
ATOM 667 C CA . GLU A 1 86 ? 6.667 -0.216 -3.752 1.00 78.31 86 GLU A CA 1
ATOM 668 C C . GLU A 1 86 ? 6.180 -1.637 -4.006 1.00 78.31 86 GLU A C 1
ATOM 670 O O . GLU A 1 86 ? 6.663 -2.290 -4.932 1.00 78.31 86 GLU A O 1
ATOM 675 N N . SER A 1 87 ? 5.202 -2.098 -3.224 1.00 81.25 87 SER A N 1
ATOM 676 C CA . SER A 1 87 ? 4.535 -3.376 -3.461 1.00 81.25 87 SER A CA 1
ATOM 677 C C . SER A 1 87 ? 3.082 -3.196 -3.885 1.00 81.25 87 SER A C 1
ATOM 679 O O . SER A 1 87 ? 2.351 -2.411 -3.287 1.00 81.25 87 SER A O 1
ATOM 681 N N . ALA A 1 88 ? 2.663 -3.981 -4.877 1.00 82.81 88 ALA A N 1
ATOM 682 C CA . ALA A 1 88 ? 1.281 -4.135 -5.302 1.00 82.81 88 ALA A CA 1
ATOM 683 C C . ALA A 1 88 ? 0.801 -5.568 -5.029 1.00 82.81 88 ALA A C 1
ATOM 685 O O . ALA A 1 88 ? 1.382 -6.543 -5.521 1.00 82.81 88 ALA A O 1
ATOM 686 N N . VAL A 1 89 ? -0.267 -5.691 -4.243 1.00 84.50 89 VAL A N 1
ATOM 687 C CA . VAL A 1 89 ? -0.868 -6.966 -3.828 1.00 84.50 89 VAL A CA 1
ATOM 688 C C . VAL A 1 89 ? -2.279 -7.071 -4.410 1.00 84.50 89 VAL A C 1
ATOM 690 O O . VAL A 1 89 ? -3.109 -6.209 -4.119 1.00 84.50 89 VAL A O 1
ATOM 693 N N . PRO A 1 90 ? -2.595 -8.092 -5.223 1.00 82.88 90 PRO A N 1
ATOM 694 C CA . PRO A 1 90 ? -3.935 -8.248 -5.783 1.00 82.88 90 PRO A CA 1
ATOM 695 C C . PRO A 1 90 ? -4.982 -8.594 -4.710 1.00 82.88 90 PRO A C 1
ATOM 697 O O . PRO A 1 90 ? -4.741 -9.418 -3.830 1.00 82.88 90 PRO A O 1
ATOM 700 N N . VAL A 1 91 ? -6.166 -7.990 -4.820 1.00 84.19 91 VAL A N 1
ATOM 701 C CA . VAL A 1 91 ? -7.349 -8.255 -3.986 1.00 84.19 91 VAL A CA 1
ATOM 702 C C . VAL A 1 91 ? -8.369 -9.040 -4.803 1.00 84.19 91 VAL A C 1
ATOM 704 O O . VAL A 1 91 ? -8.789 -8.581 -5.868 1.00 84.19 91 VAL A O 1
ATOM 707 N N . TYR A 1 92 ? -8.801 -10.187 -4.280 1.00 82.62 92 TYR A N 1
ATOM 708 C CA . TYR A 1 92 ? -9.719 -11.108 -4.953 1.00 82.62 92 TYR A CA 1
ATOM 709 C C . TYR A 1 92 ? -11.073 -11.196 -4.248 1.00 82.62 92 TYR A C 1
ATOM 711 O O . TYR A 1 92 ? -11.159 -11.082 -3.025 1.00 82.62 92 TYR A O 1
ATOM 719 N N . VAL A 1 93 ? -12.118 -11.472 -5.027 1.00 82.25 93 VAL A N 1
ATOM 720 C CA . VAL A 1 93 ? -13.386 -12.031 -4.544 1.00 82.25 93 VAL A CA 1
ATOM 721 C C . VAL A 1 93 ? -13.709 -13.248 -5.402 1.00 82.25 93 VAL A C 1
ATOM 723 O O . VAL A 1 93 ? -13.954 -13.115 -6.601 1.00 82.25 93 VAL A O 1
ATOM 726 N N . GLY A 1 94 ? -13.669 -14.434 -4.789 1.00 82.69 94 GLY A N 1
ATOM 727 C CA . GLY A 1 94 ? -13.630 -15.689 -5.541 1.00 82.69 94 GLY A CA 1
ATOM 728 C C . GLY A 1 94 ? -12.430 -15.694 -6.491 1.00 82.69 94 GLY A C 1
ATOM 729 O O . GLY A 1 94 ? -11.322 -15.349 -6.083 1.00 82.69 94 GLY A O 1
ATOM 730 N N . ASP A 1 95 ? -12.680 -15.980 -7.767 1.00 79.50 95 ASP A N 1
ATOM 731 C CA . ASP A 1 95 ? -11.650 -16.025 -8.815 1.00 79.50 95 ASP A CA 1
ATOM 732 C C . ASP A 1 95 ? -11.460 -14.684 -9.554 1.00 79.50 95 ASP A C 1
ATOM 734 O O . ASP A 1 95 ? -10.748 -14.604 -10.557 1.00 79.50 95 ASP A O 1
ATOM 738 N N . HIS A 1 96 ? -12.094 -13.604 -9.084 1.00 73.94 96 HIS A N 1
ATOM 739 C CA . HIS A 1 96 ? -12.054 -12.300 -9.746 1.00 73.94 96 HIS A CA 1
ATOM 740 C C . HIS A 1 96 ? -11.181 -11.294 -8.995 1.00 73.94 96 HIS A C 1
ATOM 742 O O . HIS A 1 96 ? -11.405 -11.009 -7.817 1.00 73.94 96 HIS A O 1
ATOM 748 N N . ILE A 1 97 ? -10.226 -10.686 -9.706 1.00 77.56 97 ILE A N 1
ATOM 749 C CA . ILE A 1 97 ? 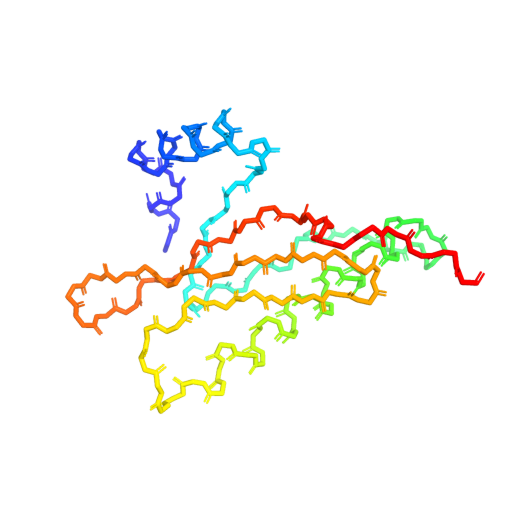-9.429 -9.566 -9.190 1.00 77.56 97 ILE A CA 1
ATOM 750 C C . ILE A 1 97 ? -10.294 -8.303 -9.166 1.00 77.56 97 ILE A C 1
ATOM 752 O O . ILE A 1 97 ? -10.750 -7.822 -10.204 1.00 77.56 97 ILE A O 1
ATOM 756 N N . LEU A 1 98 ? -10.472 -7.724 -7.979 1.00 78.06 98 LEU A N 1
ATOM 757 C CA . LEU A 1 98 ? -11.120 -6.422 -7.806 1.00 78.06 98 LEU A CA 1
ATOM 758 C C . LEU A 1 98 ? -10.153 -5.259 -8.068 1.00 78.06 98 LEU A C 1
ATOM 760 O O . LEU A 1 98 ? -10.556 -4.188 -8.533 1.00 78.06 98 LEU A O 1
ATOM 764 N N . GLY A 1 99 ? -8.874 -5.466 -7.766 1.00 80.31 99 GLY A N 1
ATOM 765 C CA . GLY A 1 99 ? -7.798 -4.505 -7.968 1.00 80.31 99 GLY A CA 1
ATOM 766 C C . GLY A 1 99 ? -6.590 -4.829 -7.106 1.00 80.31 99 GLY A C 1
ATOM 767 O O . GLY A 1 99 ? -6.376 -5.989 -6.769 1.00 80.31 99 GLY A O 1
ATOM 768 N N . PHE A 1 100 ? -5.812 -3.810 -6.757 1.00 83.06 100 PHE A N 1
ATOM 769 C CA . PHE A 1 100 ? -4.538 -3.961 -6.064 1.00 83.06 100 PHE A CA 1
ATOM 770 C C . PHE A 1 100 ? -4.462 -3.040 -4.849 1.00 83.06 100 PHE A C 1
ATOM 772 O O . PHE A 1 100 ? -4.897 -1.888 -4.909 1.00 83.06 100 PHE A O 1
ATOM 779 N N . LEU A 1 101 ? -3.902 -3.556 -3.758 1.00 87.38 101 LEU A N 1
ATOM 780 C CA . LEU A 1 101 ? -3.390 -2.763 -2.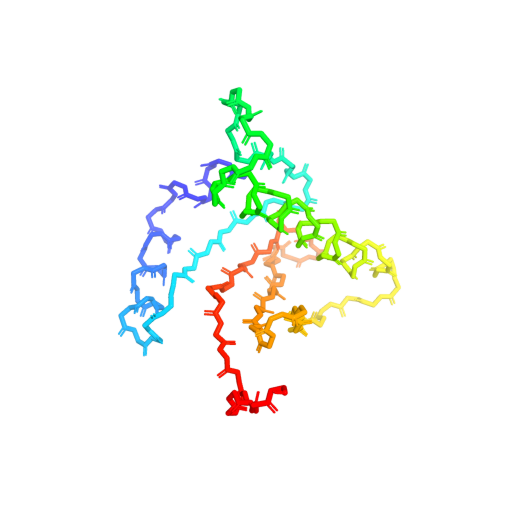650 1.00 87.38 101 LEU A CA 1
ATOM 781 C C . LEU A 1 101 ? -1.968 -2.327 -2.979 1.00 87.38 101 LEU A C 1
ATOM 783 O O . LEU A 1 101 ? -1.136 -3.164 -3.316 1.00 87.38 101 LEU A O 1
ATOM 787 N N . GLU A 1 102 ? -1.703 -1.037 -2.870 1.00 84.69 102 GLU A N 1
ATOM 788 C CA . GLU A 1 102 ? -0.420 -0.418 -3.186 1.00 84.69 102 GLU A CA 1
ATOM 789 C C . GLU A 1 102 ? 0.169 0.178 -1.909 1.00 84.69 102 GLU A C 1
ATOM 791 O O . GLU A 1 102 ? -0.470 1.001 -1.248 1.00 84.69 102 GLU A O 1
ATOM 796 N N . THR A 1 103 ? 1.372 -0.251 -1.537 1.00 84.50 103 THR A N 1
ATOM 797 C CA . THR A 1 103 ? 2.075 0.315 -0.383 1.00 84.50 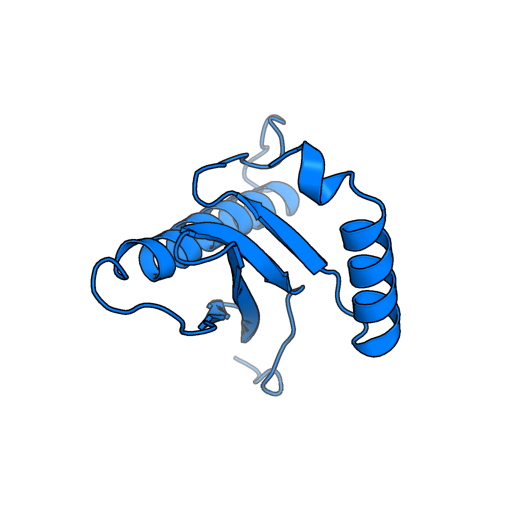103 THR A CA 1
ATOM 798 C C . THR A 1 103 ? 2.706 1.656 -0.733 1.00 84.50 103 THR A C 1
ATOM 800 O O . THR A 1 103 ? 3.017 1.948 -1.887 1.00 84.50 103 THR A O 1
ATOM 803 N N . GLY A 1 104 ? 3.002 2.452 0.288 1.00 76.81 104 GLY A N 1
ATOM 804 C CA . GLY A 1 104 ? 3.947 3.551 0.166 1.00 76.81 104 GLY A CA 1
ATOM 805 C C . GLY A 1 104 ? 5.317 3.094 -0.338 1.00 76.81 104 GLY A C 1
ATOM 806 O O . GLY A 1 104 ? 5.665 1.908 -0.321 1.00 76.81 104 GLY A O 1
ATOM 807 N N . GLU A 1 105 ? 6.092 4.073 -0.785 1.00 78.88 105 GLU A N 1
ATOM 808 C CA . GLU A 1 105 ? 7.455 3.874 -1.254 1.00 78.88 105 GLU A CA 1
ATOM 809 C C . GLU A 1 105 ? 8.413 3.772 -0.065 1.00 78.88 105 GLU A C 1
ATOM 811 O O . GLU A 1 105 ? 8.393 4.607 0.839 1.00 78.88 105 GLU A O 1
ATOM 816 N N . VAL A 1 106 ? 9.286 2.768 -0.081 1.00 81.50 106 VAL A N 1
ATOM 817 C CA . VAL A 1 106 ? 10.317 2.577 0.941 1.00 81.50 106 VAL A CA 1
ATOM 818 C C . VAL A 1 106 ? 11.629 2.145 0.313 1.00 81.50 106 VAL A C 1
ATOM 820 O O . VAL A 1 106 ? 11.673 1.372 -0.641 1.00 81.50 106 VAL A O 1
ATOM 823 N N . MET A 1 107 ? 12.735 2.634 0.851 1.00 82.38 107 MET A N 1
ATOM 824 C CA . MET A 1 107 ? 14.057 2.230 0.401 1.00 82.38 107 MET A CA 1
ATOM 825 C C . MET A 1 107 ? 14.469 0.942 1.128 1.00 82.38 107 MET A C 1
ATOM 827 O O . MET A 1 107 ? 14.764 0.958 2.317 1.00 82.38 107 MET A O 1
ATOM 831 N N . LEU A 1 108 ? 14.466 -0.187 0.413 1.00 82.19 108 LEU A N 1
ATOM 832 C CA . LEU A 1 108 ? 14.800 -1.508 0.977 1.00 82.19 108 LEU A CA 1
ATOM 833 C C . LEU A 1 108 ? 16.310 -1.772 1.064 1.00 82.19 108 LEU A C 1
ATOM 835 O O . LEU A 1 108 ? 16.745 -2.755 1.659 1.00 82.19 108 LEU A O 1
ATOM 839 N N . LYS A 1 109 ? 17.118 -0.922 0.431 1.00 80.25 109 LYS A N 1
ATOM 840 C CA . LYS A 1 109 ? 18.580 -1.001 0.424 1.00 80.25 109 LYS A CA 1
ATOM 841 C C . LYS A 1 109 ? 19.136 0.333 0.872 1.00 80.25 109 LYS A C 1
ATOM 843 O O . LYS A 1 109 ? 18.594 1.361 0.490 1.00 80.25 109 LYS A O 1
ATOM 848 N N . ASN A 1 110 ? 20.236 0.326 1.618 1.00 78.44 110 ASN A N 1
ATOM 849 C CA . ASN A 1 110 ? 20.886 1.575 1.996 1.00 78.44 110 ASN A CA 1
ATOM 850 C C . ASN A 1 110 ? 21.221 2.404 0.745 1.00 78.44 110 ASN A C 1
ATOM 852 O O . ASN A 1 110 ? 21.739 1.843 -0.230 1.00 78.44 110 ASN A O 1
ATOM 856 N N . PRO A 1 111 ? 20.944 3.720 0.760 1.00 73.62 111 PRO A N 1
ATOM 857 C CA . PRO A 1 111 ? 21.304 4.586 -0.344 1.00 73.62 111 PRO A CA 1
ATOM 858 C C . PRO A 1 111 ? 22.819 4.547 -0.511 1.00 73.62 111 PRO A C 1
ATOM 860 O O . PRO A 1 111 ? 23.582 4.790 0.424 1.00 73.62 111 PRO A O 1
ATOM 863 N N . THR A 1 112 ? 23.256 4.206 -1.715 1.00 71.00 112 THR A N 1
ATOM 864 C CA . THR A 1 112 ? 24.666 4.255 -2.088 1.00 71.00 112 THR A CA 1
ATOM 865 C C . THR A 1 112 ? 24.946 5.616 -2.706 1.00 71.00 112 THR A C 1
ATOM 867 O O . THR A 1 112 ? 24.133 6.141 -3.469 1.00 71.00 112 THR A O 1
ATOM 870 N N . LYS A 1 113 ? 26.080 6.226 -2.342 1.00 66.75 113 LYS A N 1
ATOM 871 C CA . LYS A 1 113 ? 26.551 7.429 -3.035 1.00 66.75 113 LYS A CA 1
ATOM 872 C C . LYS A 1 113 ? 26.793 7.056 -4.500 1.00 66.75 113 LYS A C 1
ATOM 874 O O . LYS A 1 113 ? 27.437 6.040 -4.756 1.00 66.75 113 LYS A O 1
ATOM 879 N N . LYS A 1 114 ? 26.235 7.844 -5.417 1.00 53.88 114 LYS A N 1
ATOM 880 C CA . LYS A 1 114 ? 26.631 7.812 -6.827 1.00 53.88 114 LYS A CA 1
ATOM 881 C C . LYS A 1 114 ? 27.927 8.581 -7.017 1.00 53.88 114 LYS A C 1
ATOM 883 O O . LYS A 1 114 ? 28.108 9.583 -6.287 1.00 53.88 114 LYS A O 1
#

pLDDT: mean 70.62, std 15.95, range [36.19, 96.94]

Foldseek 3Di:
DVPQQPDPVNVVVQVVCCVVVVKGKDWDFPPDDDLPDDDDDPCPDPVNVVSVQVVVVVVVVCVVVVVVPPDPFDWDWDQDPQQWIKIWGFDDDVVDTRTTMIIGTDRPDPDDDD

Secondary structure (DSSP, 8-state):
-HHHHHSHHHHHHHHHHHHHHSS-EEEEETT----S------TTSHHHHHHHHHHHHHHHHHHHHHTTTS-TT--EEEE-TTSEEEEEEEEEETTEEEEEEEEPPEE-SPPPP-

Radius of gyration: 15.58 Å; chains: 1; bounding box: 44×41×31 Å

Sequence (114 aa):
MLHLSRSQIFKDYERAFSEAVGLPLNIRAHNSWSPAHHGKTDDDSFAAILARFNQARAACLRAQTDVSKELASTTRTATWFAGLSESAVPVYVGDHILGFLETGEVMLKNPTKK